Protein AF-Q5DGW3-F1 (afdb_monomer_lite)

Secondary structure (DSSP, 8-state):
------------------------PPP--PPPSS-TTTTTTTS-HHHHHHIIIIIIHHHHHHHHHHHHHHHHHHHTT-HHHHHHHHHHHHHHHHHHH-THHHHHHHHHHHHHHHHHHHHHHHHHHTT--

Structure (mmCIF, N/CA/C/O backbone):
data_AF-Q5DGW3-F1
#
_entry.id   AF-Q5DGW3-F1
#
loop_
_atom_site.group_PDB
_atom_site.id
_atom_site.type_symbol
_atom_site.label_atom_id
_atom_site.label_alt_id
_atom_site.label_comp_id
_atom_site.label_asym_id
_atom_site.label_entity_id
_atom_site.label_seq_id
_atom_site.pdbx_PDB_ins_code
_atom_site.Cartn_x
_atom_site.Cartn_y
_atom_site.Cartn_z
_atom_site.occupancy
_atom_site.B_iso_or_equiv
_atom_site.auth_seq_id
_atom_site.auth_comp_id
_atom_site.auth_asym_id
_atom_site.auth_atom_id
_atom_site.pdbx_PDB_model_num
ATOM 1 N N . MET A 1 1 ? 51.177 -34.365 -41.762 1.00 41.22 1 MET A N 1
ATOM 2 C CA . MET A 1 1 ? 50.305 -33.179 -41.947 1.00 41.22 1 MET A CA 1
ATOM 3 C C . MET A 1 1 ? 49.181 -33.629 -42.876 1.00 41.22 1 MET A C 1
ATOM 5 O O . MET A 1 1 ? 49.518 -34.111 -43.939 1.00 41.22 1 MET A O 1
ATOM 9 N N . VAL A 1 2 ? 47.888 -33.670 -42.546 1.00 41.56 2 VAL A N 1
ATOM 10 C CA . VAL A 1 2 ? 47.060 -32.827 -41.670 1.00 41.56 2 VAL A CA 1
ATOM 11 C C . VAL A 1 2 ? 46.010 -33.687 -40.940 1.00 41.56 2 VAL A C 1
ATOM 13 O O . VAL A 1 2 ? 45.411 -34.591 -41.510 1.00 41.56 2 VAL A O 1
ATOM 16 N N . PHE A 1 3 ? 45.824 -33.376 -39.659 1.00 38.53 3 PHE A N 1
ATOM 17 C CA . PHE A 1 3 ? 44.780 -33.839 -38.743 1.00 38.53 3 PHE A CA 1
ATOM 18 C C . PHE A 1 3 ? 43.438 -33.157 -39.070 1.00 38.53 3 PHE A C 1
ATOM 20 O O . PHE A 1 3 ? 43.420 -31.932 -39.156 1.00 38.53 3 PHE A O 1
ATOM 27 N N . ARG A 1 4 ? 42.318 -33.892 -39.105 1.00 44.09 4 ARG A N 1
ATOM 28 C CA . ARG A 1 4 ? 41.191 -33.716 -38.158 1.00 44.09 4 ARG A CA 1
ATOM 29 C C . ARG A 1 4 ? 39.957 -34.530 -38.555 1.00 44.09 4 ARG A C 1
ATOM 31 O O . ARG A 1 4 ? 39.334 -34.315 -39.585 1.00 44.09 4 ARG A O 1
ATOM 38 N N . SER A 1 5 ? 39.599 -35.409 -37.627 1.00 45.97 5 SER A N 1
ATOM 39 C CA . SER A 1 5 ? 38.266 -35.961 -37.417 1.00 45.97 5 SER A CA 1
ATOM 40 C C . SER A 1 5 ? 37.262 -34.840 -37.116 1.00 45.97 5 SER A C 1
ATOM 42 O O . SER A 1 5 ? 37.580 -33.912 -36.369 1.00 45.97 5 SER A O 1
ATOM 44 N N . SER A 1 6 ? 36.046 -34.934 -37.650 1.00 46.50 6 SER A N 1
ATOM 45 C CA . SER A 1 6 ? 34.894 -34.212 -37.110 1.00 46.50 6 SER A CA 1
ATOM 46 C C . SER A 1 6 ? 33.650 -35.078 -37.262 1.00 46.50 6 SER A C 1
ATOM 48 O O . SER A 1 6 ? 33.030 -35.153 -38.320 1.00 46.50 6 SER A O 1
ATOM 50 N N . MET A 1 7 ? 33.316 -35.773 -36.175 1.00 42.69 7 MET A N 1
ATOM 51 C CA . MET A 1 7 ? 31.968 -36.270 -35.941 1.00 42.69 7 MET A CA 1
ATOM 52 C C . MET A 1 7 ? 31.027 -35.065 -35.856 1.00 42.69 7 MET A C 1
ATOM 54 O O . MET A 1 7 ? 31.164 -34.250 -34.946 1.00 42.69 7 MET A O 1
ATOM 58 N N . SER A 1 8 ? 30.067 -34.961 -36.772 1.00 48.44 8 SER A N 1
ATOM 59 C CA . SER A 1 8 ? 28.924 -34.061 -36.613 1.00 48.44 8 SER A CA 1
ATOM 60 C C . SER A 1 8 ? 27.712 -34.902 -36.241 1.00 48.44 8 SER A C 1
ATOM 62 O O . SER A 1 8 ? 27.007 -35.449 -37.085 1.00 48.44 8 SER A O 1
ATOM 64 N N . LEU A 1 9 ? 27.536 -35.070 -34.938 1.00 48.38 9 LEU A N 1
ATOM 65 C CA . LEU A 1 9 ? 26.371 -35.674 -34.317 1.00 48.38 9 LEU A CA 1
ATOM 66 C C . LEU A 1 9 ? 26.032 -34.748 -33.158 1.00 48.38 9 LEU A C 1
ATOM 68 O O . LEU A 1 9 ? 26.829 -34.631 -32.238 1.00 48.38 9 LEU A O 1
ATOM 72 N N . VAL A 1 10 ? 24.926 -34.016 -33.275 1.00 48.50 10 VAL A N 1
ATOM 73 C CA . VAL A 1 10 ? 23.859 -33.873 -32.271 1.00 48.50 10 VAL A CA 1
ATOM 74 C C . VAL A 1 10 ? 22.863 -32.853 -32.833 1.00 48.50 10 VAL A C 1
ATOM 76 O O . VAL A 1 10 ? 23.110 -31.649 -32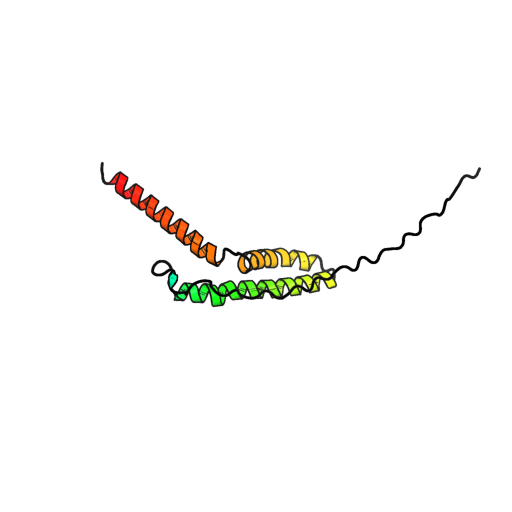.883 1.00 48.50 10 VAL A O 1
ATOM 79 N N . HIS A 1 11 ? 21.704 -33.371 -33.241 1.00 43.66 11 HIS A N 1
ATOM 80 C CA . HIS A 1 11 ? 20.446 -32.636 -33.285 1.00 43.66 11 HIS A CA 1
ATOM 81 C C . HIS A 1 11 ? 20.217 -31.977 -31.917 1.00 43.66 11 HIS A C 1
ATOM 83 O O . HIS A 1 11 ? 19.796 -32.642 -30.973 1.00 43.66 11 HIS A O 1
ATOM 89 N N . ILE A 1 12 ? 20.467 -30.675 -31.796 1.00 47.66 12 ILE A N 1
ATOM 90 C CA . ILE A 1 12 ? 19.907 -29.890 -30.695 1.00 47.66 12 ILE A CA 1
ATOM 91 C C . ILE A 1 12 ? 18.589 -29.328 -31.212 1.00 47.66 12 ILE A C 1
ATOM 93 O O . ILE A 1 12 ? 18.517 -28.221 -31.744 1.00 47.66 12 ILE A O 1
ATOM 97 N N . LEU A 1 13 ? 17.534 -30.137 -31.073 1.00 44.94 13 LEU A N 1
ATOM 98 C CA . LEU A 1 13 ? 16.169 -29.633 -31.033 1.00 44.94 13 LEU A CA 1
ATOM 99 C C . LEU A 1 13 ? 16.133 -28.607 -29.903 1.00 44.94 13 LEU A C 1
ATOM 101 O O . LEU A 1 13 ? 16.195 -28.945 -28.722 1.00 44.94 13 LEU A O 1
ATOM 105 N N . ARG A 1 14 ? 16.129 -27.330 -30.279 1.00 45.44 14 ARG A N 1
ATOM 106 C CA . ARG A 1 14 ? 16.003 -26.208 -29.360 1.00 45.44 14 ARG A CA 1
ATOM 10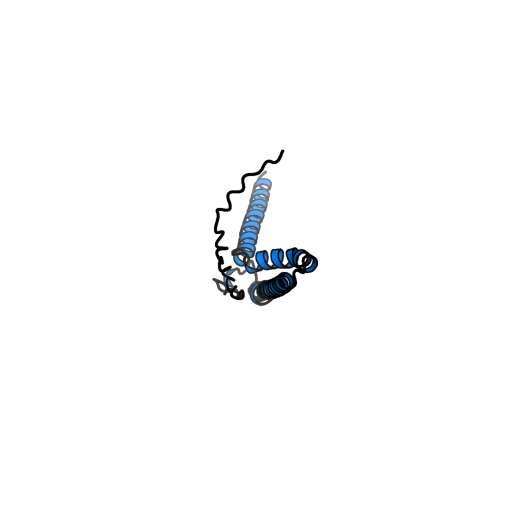7 C C . ARG A 1 14 ? 14.568 -26.238 -28.848 1.00 45.44 14 ARG A C 1
ATOM 109 O O . ARG A 1 14 ? 13.698 -25.584 -29.412 1.00 45.44 14 ARG A O 1
ATOM 116 N N . SER A 1 15 ? 14.323 -27.073 -27.838 1.00 44.53 15 SER A N 1
ATOM 117 C CA . SER A 1 15 ? 13.046 -27.183 -27.148 1.00 44.53 15 SER A CA 1
ATOM 118 C C . SER A 1 15 ? 12.573 -25.782 -26.798 1.00 44.53 15 SER A C 1
ATOM 120 O O . SER A 1 15 ? 13.167 -25.091 -25.967 1.00 44.53 15 SER A O 1
ATOM 122 N N . SER A 1 16 ? 11.518 -25.353 -27.481 1.00 56.09 16 SER A N 1
ATOM 123 C CA . SER A 1 16 ? 10.711 -24.205 -27.122 1.00 56.09 16 SER A CA 1
ATOM 124 C C . SER A 1 16 ? 10.082 -24.507 -25.769 1.00 56.09 16 SER A C 1
ATOM 126 O O . SER A 1 16 ? 8.965 -25.012 -25.677 1.00 56.09 16 SER A O 1
ATOM 128 N N . VAL A 1 17 ? 10.828 -24.228 -24.701 1.00 56.12 17 VAL A N 1
ATOM 129 C CA . VAL A 1 17 ? 10.242 -24.024 -23.385 1.00 56.12 17 VAL A CA 1
ATOM 130 C C . VAL A 1 17 ? 9.345 -22.810 -23.558 1.00 56.12 17 VAL A C 1
ATOM 132 O O . VAL A 1 17 ? 9.819 -21.674 -23.619 1.00 56.12 17 VAL A O 1
ATOM 135 N N . LEU A 1 18 ? 8.049 -23.067 -23.726 1.00 48.69 18 LEU A N 1
ATOM 136 C CA . LEU A 1 18 ? 7.014 -22.065 -23.570 1.00 48.69 18 LEU A CA 1
ATOM 137 C C . LEU A 1 18 ? 7.229 -21.466 -22.181 1.00 48.69 18 LEU A C 1
ATOM 139 O O . LEU A 1 18 ? 6.897 -22.072 -21.163 1.00 48.69 18 LEU A O 1
ATOM 143 N N . ARG A 1 19 ? 7.873 -20.295 -22.140 1.00 51.25 19 ARG A N 1
ATOM 144 C CA . ARG A 1 19 ? 7.873 -19.436 -20.963 1.00 51.25 19 ARG A CA 1
ATOM 145 C C . ARG A 1 19 ? 6.409 -19.166 -20.680 1.00 51.25 19 ARG A C 1
ATOM 147 O O . ARG A 1 19 ? 5.760 -18.426 -21.412 1.00 51.25 19 ARG A O 1
ATOM 154 N N . ASN A 1 20 ? 5.894 -19.828 -19.654 1.00 47.25 20 ASN A N 1
ATOM 155 C CA . ASN A 1 20 ? 4.586 -19.549 -19.110 1.00 47.25 20 ASN A CA 1
ATOM 156 C C . ASN A 1 20 ? 4.659 -18.119 -18.558 1.00 47.25 20 ASN A C 1
ATOM 158 O O . ASN A 1 20 ? 5.156 -17.901 -17.452 1.00 47.25 20 ASN A O 1
ATOM 162 N N . TYR A 1 21 ? 4.278 -17.131 -19.369 1.00 55.31 21 TYR A N 1
ATOM 163 C CA . TYR A 1 21 ? 4.041 -15.773 -18.901 1.00 55.31 21 TYR A CA 1
ATOM 164 C C . TYR A 1 21 ? 2.825 -15.862 -17.986 1.00 55.31 21 TYR A C 1
ATOM 166 O O . TYR A 1 21 ? 1.685 -15.791 -18.436 1.00 55.31 21 TYR A O 1
ATOM 174 N N . GLY A 1 22 ? 3.076 -16.136 -16.705 1.00 56.41 22 GLY A N 1
ATOM 175 C CA . GLY A 1 22 ? 2.036 -16.178 -15.695 1.00 56.41 22 GLY A CA 1
ATOM 176 C C . GLY A 1 22 ? 1.289 -14.854 -15.723 1.00 56.41 22 GLY A C 1
ATOM 177 O O . GLY A 1 22 ? 1.881 -13.806 -15.462 1.00 56.41 22 GLY A O 1
ATOM 178 N N . VAL A 1 23 ? 0.002 -14.905 -16.059 1.00 55.12 23 VAL A N 1
ATOM 179 C CA . VAL A 1 23 ? -0.903 -13.770 -15.906 1.00 55.12 23 VAL A CA 1
ATOM 180 C C . VAL A 1 23 ? -0.914 -13.431 -14.418 1.00 55.12 23 VAL A C 1
ATOM 182 O O . VAL A 1 23 ? -1.445 -14.180 -13.599 1.00 55.12 23 VAL A O 1
ATOM 185 N N . ARG A 1 24 ? -0.243 -12.340 -14.045 1.00 65.88 24 ARG A N 1
ATOM 186 C CA . ARG A 1 24 ? -0.322 -11.794 -12.691 1.00 65.88 24 ARG A CA 1
ATOM 187 C C . ARG A 1 24 ? -1.671 -11.096 -12.566 1.00 65.88 24 ARG A C 1
ATOM 189 O O . ARG A 1 24 ? -1.941 -10.134 -13.279 1.00 65.88 24 ARG A O 1
ATOM 196 N N . PHE A 1 25 ? -2.529 -11.610 -11.692 1.00 77.44 25 PHE A N 1
ATOM 197 C CA . PHE A 1 25 ? -3.760 -10.920 -11.319 1.00 77.44 25 PHE A CA 1
ATOM 198 C C . PHE A 1 25 ? -3.417 -9.675 -10.496 1.00 77.44 25 PHE A C 1
ATOM 200 O O . PHE A 1 25 ? -2.507 -9.728 -9.668 1.00 77.44 25 PHE A O 1
ATOM 207 N N . LYS A 1 26 ? -4.145 -8.571 -10.721 1.00 88.69 26 LYS A N 1
ATOM 208 C CA . LYS A 1 26 ? -3.990 -7.346 -9.926 1.00 88.69 26 LYS A CA 1
ATOM 209 C C . LYS A 1 26 ? -4.304 -7.619 -8.459 1.00 88.69 26 LYS A C 1
ATOM 211 O O . LYS A 1 26 ? -5.259 -8.327 -8.139 1.00 88.69 26 LYS A 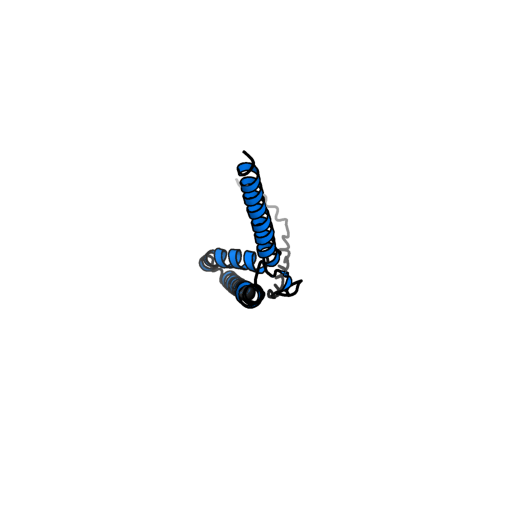O 1
ATOM 216 N N . HIS A 1 27 ? -3.535 -6.996 -7.579 1.00 89.88 27 HIS A N 1
ATOM 217 C CA . HIS A 1 27 ? -3.745 -7.058 -6.140 1.00 89.88 27 HIS A CA 1
ATOM 218 C C . HIS A 1 27 ? -5.008 -6.304 -5.752 1.00 89.88 27 HIS A C 1
ATOM 220 O O . HIS A 1 27 ? -5.277 -5.214 -6.260 1.00 89.88 27 HIS A O 1
ATOM 226 N N . THR A 1 28 ? -5.756 -6.871 -4.811 1.00 90.38 28 THR A N 1
ATOM 227 C CA . THR A 1 28 ? -6.991 -6.293 -4.274 1.00 90.38 28 THR A CA 1
ATOM 228 C C . THR A 1 28 ? -6.854 -6.052 -2.780 1.00 90.38 28 THR A C 1
ATOM 230 O O . THR A 1 28 ? -6.231 -6.850 -2.080 1.00 90.38 28 THR A O 1
ATOM 233 N N . LEU A 1 29 ? -7.478 -4.987 -2.277 1.00 88.50 29 LEU A N 1
ATOM 234 C CA . LEU A 1 29 ? -7.529 -4.703 -0.845 1.00 88.50 29 LEU A CA 1
ATOM 235 C C . LEU A 1 29 ? -8.407 -5.752 -0.135 1.00 88.50 29 LEU A C 1
ATOM 237 O O . LEU A 1 29 ? -9.608 -5.799 -0.407 1.00 88.50 29 LEU A O 1
ATOM 241 N N . PRO A 1 30 ? -7.858 -6.592 0.764 1.00 86.81 30 PRO A N 1
ATOM 242 C CA . PRO A 1 30 ? -8.669 -7.553 1.497 1.00 86.81 30 PRO A CA 1
ATOM 243 C C . PRO A 1 30 ? -9.592 -6.837 2.496 1.00 86.81 30 PRO A C 1
ATOM 245 O O . PRO A 1 30 ? -9.182 -5.837 3.098 1.00 86.81 30 PRO A O 1
ATOM 248 N N . PRO A 1 31 ? -10.819 -7.339 2.719 1.00 86.31 31 PRO A N 1
ATOM 249 C CA . PRO A 1 31 ? -11.686 -6.813 3.766 1.00 86.31 31 PRO A CA 1
ATOM 250 C C . PRO A 1 31 ? -11.084 -7.072 5.154 1.00 86.31 31 PRO A C 1
ATOM 252 O O . PRO A 1 31 ? -10.322 -8.023 5.356 1.00 86.31 31 PRO A O 1
ATOM 255 N N . LEU A 1 32 ? -11.439 -6.230 6.126 1.00 83.56 32 LEU A N 1
ATOM 256 C CA . LEU A 1 32 ? -11.076 -6.467 7.521 1.00 83.56 32 LEU A CA 1
ATOM 257 C C . LEU A 1 32 ? -11.806 -7.716 8.052 1.00 83.56 32 LEU A C 1
ATOM 259 O O . LEU A 1 32 ? -12.998 -7.872 7.790 1.00 83.56 32 LEU A O 1
ATOM 263 N N . PRO A 1 33 ? -11.135 -8.586 8.832 1.00 85.69 33 PRO A N 1
ATOM 264 C CA . PRO A 1 33 ? -11.765 -9.771 9.418 1.00 85.69 33 PRO A CA 1
ATOM 265 C C . PRO A 1 33 ? -12.594 -9.458 10.678 1.00 85.69 33 PRO A C 1
ATOM 267 O O . PRO A 1 33 ? -13.122 -10.372 11.304 1.00 85.69 33 PRO A O 1
ATOM 270 N N . TYR A 1 34 ? -12.670 -8.189 11.081 1.00 82.88 34 TYR A N 1
ATOM 271 C CA . TYR A 1 34 ? -13.373 -7.708 12.268 1.00 82.88 34 TYR A CA 1
ATOM 272 C C . TYR A 1 34 ? -13.948 -6.309 12.025 1.00 82.88 34 TYR A C 1
ATOM 274 O O . TYR A 1 34 ? -13.510 -5.595 11.120 1.00 82.88 34 TYR A O 1
ATOM 282 N N . ASP A 1 35 ? -14.912 -5.912 12.859 1.00 88.75 35 ASP A N 1
ATOM 283 C CA . ASP A 1 35 ? -15.474 -4.562 12.841 1.00 88.75 35 ASP A CA 1
ATOM 284 C C . ASP A 1 35 ? -14.415 -3.513 13.212 1.00 88.75 35 ASP A C 1
ATOM 286 O O . ASP A 1 35 ? -13.546 -3.751 14.053 1.00 88.75 35 ASP A O 1
ATOM 290 N N . THR A 1 36 ? -14.489 -2.321 12.623 1.00 85.44 36 THR A N 1
ATOM 291 C CA . THR A 1 36 ? -13.506 -1.259 12.867 1.00 85.44 36 THR A CA 1
ATOM 292 C C . THR A 1 36 ? -13.498 -0.742 14.307 1.00 85.44 36 THR A C 1
ATOM 294 O O . THR A 1 36 ? -12.504 -0.152 14.716 1.00 85.44 36 THR A O 1
ATOM 297 N N . SER A 1 37 ? -14.556 -0.990 15.083 1.00 88.38 37 SER A N 1
ATOM 298 C CA . SER A 1 37 ? -14.648 -0.669 16.514 1.00 88.38 37 SER A CA 1
ATOM 299 C C . SER A 1 37 ? -14.107 -1.762 17.449 1.00 88.38 37 SER A C 1
ATOM 301 O O . SER A 1 37 ? -13.971 -1.525 18.645 1.00 88.38 37 SER A O 1
ATOM 303 N N . ALA A 1 38 ? -13.733 -2.944 16.940 1.00 87.06 38 ALA A N 1
ATOM 304 C CA . ALA A 1 38 ? -13.349 -4.099 17.766 1.00 87.06 38 ALA A CA 1
ATOM 305 C C . ALA A 1 38 ? -12.100 -3.882 18.648 1.00 87.06 38 ALA A C 1
ATOM 307 O O . ALA A 1 38 ? -11.808 -4.700 19.520 1.00 87.06 38 ALA A O 1
ATOM 308 N N . LEU A 1 39 ? -11.338 -2.812 18.402 1.00 82.94 39 LEU A N 1
ATOM 309 C CA . LEU A 1 39 ? -10.109 -2.474 19.124 1.00 82.94 39 LEU A CA 1
ATOM 310 C C . LEU A 1 39 ? -10.279 -1.274 20.068 1.00 82.94 39 LEU A C 1
ATOM 312 O O . LEU A 1 39 ? -9.303 -0.842 20.690 1.00 82.94 39 LEU A O 1
ATOM 316 N N . GLU A 1 40 ? -11.494 -0.743 20.203 1.00 83.12 40 GLU A N 1
ATOM 317 C CA . GLU A 1 40 ? -11.786 0.310 21.170 1.00 83.12 40 GLU A CA 1
ATOM 318 C C . GLU A 1 40 ? -11.695 -0.207 22.618 1.00 83.12 40 GLU A C 1
ATOM 320 O O . GLU A 1 40 ? -11.950 -1.384 22.887 1.00 83.12 40 GLU A O 1
ATOM 325 N N . PRO A 1 41 ? -11.290 0.650 23.576 1.00 88.56 41 PRO A N 1
ATOM 326 C CA . PRO A 1 41 ? -10.906 2.059 23.417 1.00 88.56 41 PRO A CA 1
ATOM 327 C C . PRO A 1 41 ? -9.430 2.264 23.024 1.00 88.56 41 PRO A C 1
ATOM 329 O O . PRO A 1 41 ? -8.957 3.395 22.984 1.00 88.56 41 PRO A O 1
ATOM 332 N N . VAL A 1 42 ? -8.669 1.191 22.777 1.00 83.19 42 VAL A N 1
ATOM 333 C CA . VAL A 1 42 ? -7.211 1.277 22.573 1.00 83.19 42 VAL A CA 1
ATOM 334 C C . VAL A 1 42 ? -6.856 1.886 21.217 1.00 83.19 42 VAL A C 1
ATOM 336 O O . VAL A 1 42 ? -5.877 2.620 21.105 1.00 83.19 42 VAL A O 1
ATOM 339 N N . ILE A 1 43 ? -7.646 1.590 20.185 1.00 78.44 43 ILE A N 1
ATOM 340 C CA . ILE A 1 43 ? -7.546 2.212 18.864 1.00 78.44 43 ILE A CA 1
ATOM 341 C C . ILE A 1 43 ? -8.945 2.654 18.462 1.00 78.44 43 ILE A C 1
ATOM 343 O O . ILE A 1 43 ? -9.867 1.841 18.473 1.00 78.44 43 ILE A O 1
ATOM 347 N N . SER A 1 44 ? -9.097 3.929 18.102 1.00 88.75 44 SER A N 1
ATOM 348 C CA . SER A 1 44 ? -10.396 4.458 17.698 1.00 88.75 44 SER A CA 1
ATOM 349 C C . SER A 1 44 ? -10.863 3.853 16.375 1.00 88.75 44 SER A C 1
ATOM 351 O O . SER A 1 44 ? -10.066 3.593 15.461 1.00 88.75 44 SER A O 1
ATOM 353 N N . LYS A 1 45 ? -12.183 3.700 16.246 1.00 89.31 45 LYS A N 1
ATOM 354 C CA . LYS A 1 45 ? -12.831 3.276 15.002 1.00 89.31 45 LYS A CA 1
ATOM 355 C C . LYS A 1 45 ? -12.401 4.114 13.795 1.00 89.31 45 LYS A C 1
ATOM 357 O O . LYS A 1 45 ? -12.162 3.566 12.718 1.00 89.31 45 LYS A O 1
ATOM 362 N N . GLU A 1 46 ? -12.289 5.428 13.977 1.00 88.56 46 GLU A N 1
ATOM 363 C CA . GLU A 1 46 ? -11.906 6.376 12.927 1.00 88.56 46 GLU A CA 1
ATOM 364 C C . GLU A 1 46 ? -10.491 6.104 12.396 1.00 88.56 46 GLU A C 1
ATOM 366 O O . GLU A 1 46 ? -10.289 6.038 11.181 1.00 88.56 46 GLU A O 1
ATOM 371 N N . ILE A 1 47 ? -9.522 5.853 13.287 1.00 86.19 47 ILE A N 1
ATOM 372 C CA . ILE A 1 47 ? -8.149 5.510 12.890 1.00 86.19 47 ILE A CA 1
ATOM 373 C C . ILE A 1 47 ? -8.142 4.199 12.106 1.00 86.19 47 ILE A C 1
ATOM 375 O O . ILE A 1 47 ? -7.463 4.106 11.086 1.00 86.19 47 ILE A O 1
ATOM 379 N N . MET A 1 48 ? -8.916 3.199 12.537 1.00 86.44 48 MET A N 1
ATOM 380 C CA . MET A 1 48 ? -8.994 1.915 11.838 1.00 86.44 48 MET A CA 1
ATOM 381 C C . MET A 1 48 ? -9.569 2.060 10.427 1.00 86.44 48 MET A C 1
ATOM 383 O O . MET A 1 48 ? -9.028 1.502 9.470 1.00 86.44 48 MET A O 1
ATOM 387 N N . GLN A 1 49 ? -10.633 2.853 10.286 1.00 87.31 49 GLN A N 1
ATOM 388 C CA . GLN A 1 49 ? -11.240 3.158 8.994 1.00 87.31 49 GLN A CA 1
ATOM 389 C C . GLN A 1 49 ? -10.265 3.895 8.081 1.00 87.31 49 GLN A C 1
ATOM 391 O O . GLN A 1 49 ? -10.078 3.487 6.935 1.00 87.31 49 GLN A O 1
ATOM 396 N N . LEU A 1 50 ? -9.607 4.946 8.574 1.00 87.00 50 LEU A N 1
ATOM 397 C CA . LEU A 1 50 ? -8.638 5.716 7.797 1.00 87.00 50 LEU A CA 1
ATOM 398 C C . LEU A 1 50 ? -7.426 4.861 7.398 1.00 87.00 50 LEU A C 1
ATOM 400 O O . LEU A 1 50 ? -6.971 4.913 6.255 1.00 87.00 50 LEU A O 1
ATOM 404 N N . HIS A 1 51 ? -6.932 4.030 8.311 1.00 84.81 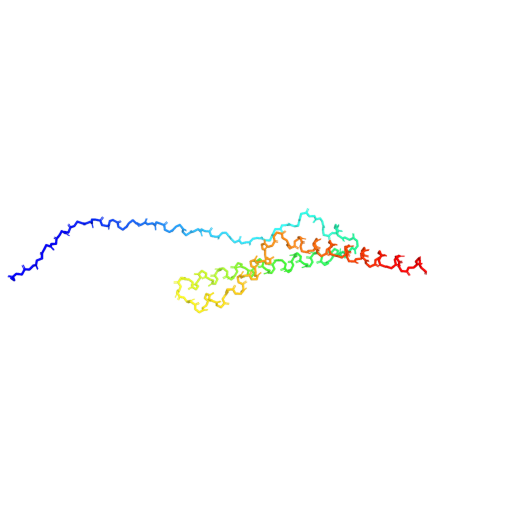51 HIS A N 1
ATOM 405 C CA . HIS A 1 51 ? -5.802 3.146 8.069 1.00 84.81 51 HIS A CA 1
ATOM 406 C C . HIS A 1 51 ? -6.093 2.112 6.972 1.00 84.81 51 HIS A C 1
ATOM 408 O O . HIS A 1 51 ? -5.315 1.983 6.027 1.00 84.81 51 HIS A O 1
ATOM 414 N N . HIS A 1 52 ? -7.229 1.416 7.049 1.00 84.69 52 HIS A N 1
ATOM 415 C CA . HIS A 1 52 ? -7.602 0.418 6.044 1.00 84.69 52 HIS A CA 1
ATOM 416 C C . HIS A 1 52 ? -7.985 1.061 4.703 1.00 84.69 52 HIS A C 1
ATOM 418 O O . HIS A 1 52 ? -7.395 0.745 3.670 1.00 84.69 52 HIS A O 1
ATOM 424 N N . SER A 1 53 ? -8.918 2.016 4.716 1.00 87.12 53 SER A N 1
ATOM 425 C CA . SER A 1 53 ? -9.487 2.580 3.484 1.00 87.12 53 SER A CA 1
ATOM 426 C C . SER A 1 53 ? -8.535 3.491 2.711 1.00 87.12 53 SER A C 1
ATOM 428 O O . SER A 1 53 ? -8.652 3.577 1.492 1.00 87.12 53 SER A O 1
ATOM 430 N N . LYS A 1 54 ? -7.599 4.173 3.386 1.00 86.44 54 LYS A N 1
ATOM 431 C CA . LYS A 1 54 ? -6.646 5.078 2.727 1.00 86.44 54 LYS A CA 1
ATOM 432 C C . LYS A 1 54 ? -5.254 4.476 2.645 1.00 86.44 54 LYS A C 1
ATOM 434 O O . LYS A 1 54 ? -4.739 4.300 1.546 1.00 86.44 54 LYS A O 1
ATOM 439 N N . HIS A 1 55 ? -4.634 4.156 3.782 1.00 85.50 55 HIS A N 1
ATOM 440 C CA . HIS A 1 55 ? -3.224 3.752 3.787 1.00 85.50 55 HIS A CA 1
ATOM 441 C C . HIS A 1 55 ? -3.014 2.368 3.167 1.00 85.50 55 HIS A C 1
ATOM 443 O O . HIS A 1 55 ? -2.187 2.227 2.268 1.00 85.50 55 HIS A O 1
ATOM 449 N N . HIS A 1 56 ? -3.778 1.354 3.584 1.00 84.25 56 HIS A N 1
ATOM 450 C CA . HIS A 1 56 ? -3.652 0.013 3.001 1.00 84.25 56 HIS A CA 1
ATOM 451 C C . HIS A 1 56 ? -4.065 0.006 1.525 1.00 84.25 56 HIS A C 1
ATOM 453 O O . HIS A 1 56 ? -3.334 -0.530 0.691 1.00 84.25 56 HIS A O 1
ATOM 459 N N . ALA A 1 57 ? -5.160 0.692 1.180 1.00 88.69 57 ALA A N 1
ATOM 460 C CA . ALA A 1 57 ? -5.579 0.873 -0.210 1.00 88.69 57 ALA A CA 1
ATOM 461 C C . ALA A 1 57 ? -4.480 1.505 -1.085 1.00 88.69 57 ALA A C 1
ATOM 463 O O . ALA A 1 57 ? -4.206 1.020 -2.183 1.00 88.69 57 ALA A O 1
ATOM 464 N N . ALA A 1 58 ? -3.803 2.547 -0.589 1.00 88.00 58 ALA A N 1
ATOM 465 C CA . ALA A 1 58 ? -2.715 3.198 -1.311 1.00 88.00 58 ALA A CA 1
ATOM 466 C C . ALA A 1 58 ? -1.536 2.247 -1.566 1.00 88.00 58 ALA A C 1
ATOM 468 O O . ALA A 1 58 ? -1.004 2.232 -2.672 1.00 88.00 58 ALA A O 1
ATOM 469 N N . TYR A 1 59 ? -1.152 1.412 -0.594 1.00 88.31 59 TYR A N 1
ATOM 470 C CA . TYR A 1 59 ? -0.076 0.433 -0.796 1.00 88.31 59 TYR A CA 1
ATOM 471 C C . TYR A 1 59 ? -0.427 -0.621 -1.849 1.00 88.31 59 TYR A C 1
ATOM 473 O O . TYR A 1 59 ? 0.419 -0.947 -2.680 1.00 88.31 59 TYR A O 1
ATOM 481 N N . VAL A 1 60 ? -1.668 -1.118 -1.853 1.00 89.56 60 VAL A N 1
ATOM 482 C CA . VAL A 1 60 ? -2.150 -2.062 -2.876 1.00 89.56 60 VAL A CA 1
ATOM 483 C C . VAL A 1 60 ? -2.106 -1.419 -4.265 1.00 89.56 60 VAL A C 1
ATOM 485 O O . VAL A 1 60 ? -1.595 -2.017 -5.212 1.00 89.56 60 VAL A O 1
ATOM 488 N N . ASN A 1 61 ? -2.577 -0.177 -4.385 1.00 91.44 61 ASN A N 1
ATOM 489 C CA . ASN A 1 61 ? -2.563 0.553 -5.652 1.00 91.44 61 ASN A CA 1
ATOM 490 C C . ASN A 1 61 ? -1.135 0.822 -6.144 1.00 91.44 61 ASN A C 1
ATOM 492 O O . ASN A 1 61 ? -0.829 0.563 -7.306 1.00 91.44 61 ASN A O 1
ATOM 496 N N . ASN A 1 62 ? -0.245 1.278 -5.260 1.00 90.69 62 ASN A N 1
ATOM 497 C CA . ASN A 1 62 ? 1.151 1.549 -5.600 1.00 90.69 62 ASN A CA 1
ATOM 498 C C . ASN A 1 62 ? 1.896 0.280 -6.019 1.00 90.69 62 ASN A C 1
ATOM 500 O O . ASN A 1 62 ? 2.724 0.338 -6.925 1.00 90.69 62 ASN A O 1
ATOM 504 N N . LEU A 1 63 ? 1.584 -0.865 -5.404 1.00 91.06 63 LEU A N 1
ATOM 505 C CA . LEU A 1 63 ? 2.155 -2.143 -5.808 1.00 91.06 63 LEU A CA 1
ATOM 506 C C . LEU A 1 63 ? 1.738 -2.522 -7.230 1.00 91.06 63 LEU A C 1
ATOM 508 O O . LEU A 1 63 ? 2.603 -2.829 -8.044 1.00 91.06 63 LEU A O 1
ATOM 512 N N . ASN A 1 64 ? 0.443 -2.430 -7.544 1.00 92.50 64 ASN A N 1
ATOM 513 C CA . ASN A 1 64 ? -0.060 -2.692 -8.894 1.00 92.50 64 ASN A CA 1
ATOM 514 C C . ASN A 1 64 ? 0.621 -1.787 -9.937 1.00 92.50 64 ASN A C 1
ATOM 516 O O . ASN A 1 64 ? 1.073 -2.270 -10.972 1.00 92.50 64 ASN A O 1
ATOM 520 N N . ILE A 1 65 ? 0.751 -0.487 -9.646 1.00 93.69 65 ILE A N 1
ATOM 521 C CA . ILE A 1 65 ? 1.421 0.475 -10.536 1.00 93.69 65 ILE A CA 1
ATOM 522 C C . ILE A 1 65 ? 2.901 0.115 -10.720 1.00 93.69 65 ILE A C 1
ATOM 524 O O . ILE A 1 65 ? 3.409 0.127 -11.841 1.00 93.69 65 ILE A O 1
ATOM 528 N N . ALA A 1 66 ? 3.608 -0.208 -9.635 1.00 92.56 66 ALA A N 1
ATOM 529 C CA . ALA A 1 66 ? 5.025 -0.546 -9.693 1.00 92.56 66 ALA A CA 1
ATOM 530 C C . ALA A 1 66 ? 5.273 -1.840 -10.486 1.00 92.56 66 ALA A C 1
ATOM 532 O O . ALA A 1 66 ? 6.238 -1.909 -11.245 1.00 92.56 66 ALA A O 1
ATOM 533 N N . GLU A 1 67 ? 4.399 -2.841 -10.362 1.00 91.94 67 GLU A N 1
ATOM 534 C CA . GLU A 1 67 ? 4.480 -4.081 -11.142 1.00 91.94 67 GLU A CA 1
ATOM 535 C C . GLU A 1 67 ? 4.219 -3.847 -12.634 1.00 91.94 67 GLU A C 1
ATOM 537 O O . GLU A 1 67 ? 4.948 -4.386 -13.468 1.00 91.94 67 GLU A O 1
ATOM 542 N N . GLU A 1 68 ? 3.246 -3.002 -12.987 1.00 93.19 68 GLU A N 1
ATOM 543 C CA . GLU A 1 68 ? 2.998 -2.604 -14.379 1.00 93.19 68 GLU A CA 1
ATOM 544 C C . GLU A 1 68 ? 4.211 -1.878 -14.979 1.00 93.19 68 GLU A C 1
ATOM 546 O O . GLU A 1 68 ? 4.668 -2.209 -16.075 1.00 93.19 68 GLU A O 1
ATOM 551 N N . GLN A 1 69 ? 4.790 -0.926 -14.241 1.00 93.50 69 GLN A N 1
ATOM 552 C CA . GLN A 1 69 ? 5.987 -0.202 -14.676 1.00 93.50 69 GLN A CA 1
ATOM 553 C C . GLN A 1 69 ? 7.212 -1.114 -14.793 1.00 93.50 69 GLN A C 1
ATOM 555 O O . GLN A 1 69 ? 8.045 -0.909 -15.678 1.00 93.50 69 GLN A O 1
ATOM 560 N N . PHE A 1 70 ? 7.325 -2.116 -13.920 1.00 92.94 70 PHE A N 1
ATOM 561 C CA . PHE A 1 70 ? 8.396 -3.102 -13.972 1.00 92.94 70 PHE A CA 1
ATOM 562 C C . PHE A 1 70 ? 8.243 -4.027 -15.182 1.00 92.94 70 PHE A C 1
ATOM 564 O O . PHE A 1 70 ? 9.220 -4.267 -15.886 1.00 92.94 70 PHE A O 1
ATOM 571 N N . ALA A 1 71 ? 7.025 -4.487 -15.481 1.00 92.25 71 ALA A N 1
ATOM 572 C CA . ALA A 1 71 ? 6.741 -5.280 -16.675 1.00 92.25 71 ALA A CA 1
ATOM 573 C C . ALA A 1 71 ? 7.044 -4.497 -17.968 1.00 92.25 71 ALA A C 1
ATOM 575 O O . ALA A 1 71 ? 7.664 -5.037 -18.888 1.00 92.25 71 ALA A O 1
ATOM 576 N N . ASP A 1 72 ? 6.686 -3.210 -18.016 1.00 93.12 72 ASP A N 1
ATOM 577 C CA . ASP A 1 72 ? 7.044 -2.312 -19.120 1.00 93.12 72 ASP A CA 1
ATOM 578 C C . ASP A 1 72 ? 8.569 -2.169 -19.262 1.00 93.12 72 ASP A C 1
ATOM 580 O O . ASP A 1 72 ? 9.111 -2.354 -20.354 1.00 93.12 72 ASP A O 1
ATOM 584 N N . ALA A 1 73 ? 9.284 -1.922 -18.158 1.00 93.62 73 ALA A N 1
ATOM 585 C CA . ALA A 1 73 ? 10.744 -1.812 -18.152 1.00 93.62 73 ALA A CA 1
ATOM 586 C C . ALA A 1 73 ? 11.430 -3.115 -18.601 1.00 93.62 73 ALA A C 1
ATOM 588 O O . ALA A 1 73 ? 12.368 -3.072 -19.397 1.00 93.62 73 ALA A O 1
ATOM 589 N N . MET A 1 74 ? 10.919 -4.273 -18.169 1.00 92.62 74 MET A N 1
ATOM 590 C CA . MET A 1 74 ? 11.378 -5.584 -18.632 1.00 92.62 74 MET A CA 1
ATOM 591 C C . MET A 1 74 ? 11.199 -5.750 -20.143 1.00 92.62 74 MET A C 1
ATOM 593 O O . MET A 1 74 ? 12.120 -6.208 -20.815 1.00 92.62 74 MET A O 1
ATOM 597 N N . SER A 1 75 ? 10.042 -5.360 -20.692 1.00 93.56 75 SER A N 1
ATOM 598 C CA . SER A 1 75 ? 9.775 -5.465 -22.135 1.00 93.56 75 SER A CA 1
ATOM 599 C C . SER A 1 75 ? 10.721 -4.599 -22.974 1.00 93.56 75 SER A C 1
ATOM 601 O O . SER A 1 75 ? 11.098 -4.977 -24.082 1.00 93.56 75 SER A O 1
ATOM 603 N N . LYS A 1 76 ? 11.163 -3.472 -22.407 1.00 95.31 76 LYS A N 1
ATOM 604 C CA . LYS A 1 76 ? 12.093 -2.516 -23.021 1.00 95.31 76 LYS A CA 1
ATOM 605 C C . LYS A 1 76 ? 13.561 -2.801 -22.699 1.00 95.31 76 LYS A C 1
ATOM 607 O O . LYS A 1 76 ? 14.428 -2.086 -23.188 1.00 95.31 76 LYS A O 1
ATOM 612 N N . SER A 1 77 ? 13.853 -3.831 -21.898 1.00 94.81 77 SER A N 1
ATOM 613 C CA . SER A 1 77 ? 15.198 -4.114 -21.371 1.00 94.81 77 SER A CA 1
ATOM 614 C C . SER A 1 77 ? 15.843 -2.916 -20.647 1.00 94.81 77 SER A C 1
ATOM 616 O O . SER A 1 77 ? 17.064 -2.766 -20.640 1.00 94.81 77 SER A O 1
ATOM 618 N N . ASP A 1 78 ? 15.031 -2.063 -20.016 1.00 94.88 78 ASP A N 1
ATOM 619 C CA . ASP A 1 78 ? 15.483 -0.880 -19.277 1.00 94.88 78 ASP A CA 1
ATOM 620 C C . ASP A 1 78 ? 15.885 -1.265 -17.846 1.00 94.88 78 ASP A C 1
ATOM 622 O O . ASP A 1 78 ? 15.092 -1.237 -16.899 1.00 94.88 78 ASP A O 1
ATOM 626 N N . VAL A 1 79 ? 17.147 -1.670 -17.698 1.00 93.56 79 VAL A N 1
ATOM 627 C CA . VAL A 1 79 ? 17.710 -2.135 -16.422 1.00 93.56 79 VAL A CA 1
ATOM 628 C C . VAL A 1 79 ? 17.759 -1.026 -15.374 1.00 93.56 79 VAL A C 1
ATOM 630 O O . VAL A 1 79 ? 17.505 -1.284 -14.198 1.00 93.56 79 VAL A O 1
ATOM 633 N N . THR A 1 80 ? 18.007 0.216 -15.785 1.00 95.00 80 THR A N 1
ATOM 634 C CA . THR A 1 80 ? 18.044 1.366 -14.876 1.00 95.00 80 THR A CA 1
ATOM 635 C C . THR A 1 80 ? 16.681 1.587 -14.233 1.00 95.00 80 THR A C 1
ATOM 637 O O . THR A 1 80 ? 16.581 1.716 -13.010 1.00 95.00 80 THR A O 1
ATOM 640 N N . LYS A 1 81 ? 15.610 1.555 -15.035 1.00 92.50 81 LYS A N 1
ATOM 641 C CA . LYS A 1 81 ? 14.247 1.691 -14.522 1.00 92.50 81 LYS A CA 1
ATOM 642 C C . LYS A 1 81 ? 13.859 0.514 -13.629 1.00 92.50 81 LYS A C 1
ATOM 644 O O . LYS A 1 81 ? 13.302 0.746 -12.557 1.00 92.50 81 LYS A O 1
ATOM 649 N N . MET A 1 82 ? 14.225 -0.719 -13.992 1.00 90.62 82 MET A N 1
ATOM 650 C CA . MET A 1 82 ? 13.994 -1.898 -13.142 1.00 90.62 82 MET A CA 1
ATOM 651 C C . MET A 1 82 ? 14.640 -1.758 -11.754 1.00 90.62 82 MET A C 1
ATOM 653 O O . MET A 1 82 ? 13.973 -1.999 -10.749 1.00 90.62 82 MET A O 1
ATOM 657 N N . ILE A 1 83 ? 15.899 -1.312 -11.686 1.00 92.75 83 ILE A N 1
ATOM 658 C CA . ILE A 1 83 ? 16.606 -1.090 -10.413 1.00 92.75 83 ILE A CA 1
ATOM 659 C C . ILE A 1 83 ? 15.936 0.033 -9.611 1.00 92.75 83 ILE A C 1
ATOM 661 O O . ILE A 1 83 ? 15.717 -0.110 -8.408 1.00 92.75 83 ILE A O 1
ATOM 665 N N . SER A 1 84 ? 15.554 1.131 -10.271 1.00 92.81 84 SER A N 1
ATOM 666 C CA . SER A 1 84 ? 14.913 2.276 -9.608 1.00 92.81 84 SER A CA 1
ATOM 667 C C . SER A 1 84 ? 13.578 1.914 -8.939 1.00 92.81 84 SER A C 1
ATOM 669 O O . SER A 1 84 ? 13.239 2.448 -7.884 1.00 92.81 84 SER A O 1
ATOM 671 N N . LEU A 1 85 ? 12.844 0.955 -9.512 1.00 92.12 85 LEU A N 1
ATOM 672 C CA . LEU A 1 85 ? 11.549 0.498 -9.007 1.00 92.12 85 LEU A CA 1
ATOM 673 C C . LEU A 1 85 ? 11.662 -0.496 -7.847 1.00 92.12 85 LEU A C 1
ATOM 675 O O . LEU A 1 85 ? 10.660 -0.767 -7.184 1.00 92.12 85 LEU A O 1
ATOM 679 N N . GLN A 1 86 ? 12.853 -1.030 -7.568 1.00 89.44 86 GLN A N 1
ATOM 680 C CA . GLN A 1 86 ? 13.025 -2.112 -6.601 1.00 89.44 86 GLN A CA 1
ATOM 681 C C . GLN A 1 86 ? 12.602 -1.717 -5.182 1.00 89.44 86 GLN A C 1
ATOM 683 O O . GLN A 1 86 ? 11.968 -2.513 -4.489 1.00 89.44 86 GLN A O 1
ATOM 688 N N . VAL A 1 87 ? 12.880 -0.479 -4.763 1.00 87.00 87 VAL A N 1
ATOM 689 C CA . VAL A 1 87 ? 12.442 0.041 -3.456 1.00 87.00 87 VAL A CA 1
ATOM 690 C C . VAL A 1 87 ? 10.918 0.151 -3.401 1.00 87.00 87 VAL A C 1
ATOM 692 O O . VAL A 1 87 ? 10.304 -0.322 -2.445 1.00 87.00 87 VAL A O 1
ATOM 695 N N . SER A 1 88 ? 10.296 0.712 -4.440 1.00 82.38 88 SER A N 1
ATOM 696 C CA . SER A 1 88 ? 8.841 0.884 -4.524 1.00 82.38 88 SER A CA 1
ATOM 697 C C . SER A 1 88 ? 8.104 -0.452 -4.521 1.00 82.38 88 SER A C 1
ATOM 699 O O . SER A 1 88 ? 7.127 -0.606 -3.786 1.00 82.38 88 SER A O 1
ATOM 701 N N . LEU A 1 89 ? 8.602 -1.430 -5.281 1.00 86.50 89 LEU A N 1
ATOM 702 C CA . LEU A 1 89 ? 8.091 -2.798 -5.285 1.00 86.50 89 LEU A CA 1
ATOM 703 C C . LEU A 1 89 ? 8.244 -3.438 -3.909 1.00 86.50 89 LEU A C 1
ATOM 705 O O . LEU A 1 89 ? 7.275 -3.970 -3.384 1.00 86.50 89 LEU A O 1
ATOM 709 N N . HIS A 1 90 ? 9.427 -3.355 -3.294 1.00 83.38 90 HIS A N 1
ATOM 710 C CA . HIS A 1 90 ? 9.683 -4.002 -2.010 1.00 83.38 90 HIS A CA 1
ATOM 711 C C . HIS A 1 90 ? 8.815 -3.426 -0.886 1.00 83.38 90 HIS A C 1
ATOM 713 O O . HIS A 1 90 ? 8.169 -4.179 -0.160 1.00 83.38 90 HIS A O 1
ATOM 719 N N . LEU A 1 91 ? 8.754 -2.097 -0.761 1.00 80.12 91 LEU A N 1
ATOM 720 C CA . LEU A 1 91 ? 7.942 -1.436 0.259 1.00 80.12 91 LEU A CA 1
ATOM 721 C C . LEU A 1 91 ? 6.453 -1.698 0.027 1.00 80.12 91 LEU A C 1
ATOM 723 O O . LEU A 1 91 ? 5.771 -2.162 0.938 1.00 80.12 91 LEU A O 1
ATOM 727 N N . SER A 1 92 ? 5.952 -1.461 -1.187 1.00 82.31 92 SER A N 1
ATOM 728 C CA . SER A 1 92 ? 4.524 -1.628 -1.480 1.00 82.31 92 SER A CA 1
ATOM 729 C C . SER A 1 92 ? 4.097 -3.086 -1.350 1.00 82.31 92 SER A C 1
ATOM 731 O O . SER A 1 92 ? 3.046 -3.350 -0.781 1.00 82.31 92 SER A O 1
ATOM 733 N N . ASN A 1 93 ? 4.936 -4.039 -1.766 1.00 81.00 93 ASN A N 1
ATOM 734 C CA . ASN A 1 93 ? 4.697 -5.465 -1.562 1.00 81.00 93 ASN A CA 1
ATOM 735 C C . ASN A 1 93 ? 4.643 -5.806 -0.074 1.00 81.00 93 ASN A C 1
ATOM 737 O O . ASN A 1 93 ? 3.668 -6.397 0.383 1.00 81.00 93 ASN A O 1
ATOM 741 N N . ASN A 1 94 ? 5.639 -5.377 0.705 1.00 76.75 94 ASN A N 1
ATOM 742 C CA . ASN A 1 94 ? 5.660 -5.632 2.141 1.00 76.75 94 ASN A CA 1
ATOM 743 C C . ASN A 1 94 ? 4.425 -5.046 2.829 1.00 76.75 94 ASN A C 1
ATOM 745 O O . ASN A 1 94 ? 3.815 -5.732 3.636 1.00 76.75 94 ASN A O 1
ATOM 749 N N . PHE A 1 95 ? 4.006 -3.821 2.509 1.00 72.38 95 PHE A N 1
ATOM 750 C CA . PHE A 1 95 ? 2.858 -3.202 3.172 1.00 72.38 95 PHE A CA 1
ATOM 751 C C . PHE A 1 95 ? 1.499 -3.679 2.640 1.00 72.38 95 PHE A C 1
ATOM 753 O O . PHE A 1 95 ? 0.562 -3.770 3.432 1.00 72.38 95 PHE A O 1
ATOM 760 N N . ALA A 1 96 ? 1.376 -4.032 1.359 1.00 72.62 96 ALA A N 1
ATOM 761 C CA . ALA A 1 96 ? 0.142 -4.567 0.780 1.00 72.62 96 ALA A CA 1
ATOM 762 C C . ALA A 1 96 ? -0.121 -6.019 1.209 1.00 72.62 96 ALA A C 1
ATOM 764 O O . ALA A 1 96 ? -1.257 -6.359 1.546 1.00 72.62 96 ALA A O 1
ATOM 765 N N . PHE A 1 97 ? 0.929 -6.852 1.231 1.00 65.38 97 PHE A N 1
ATOM 766 C CA . PHE A 1 97 ? 0.862 -8.298 1.482 1.00 65.38 97 PHE A CA 1
ATOM 767 C C . PHE A 1 97 ? 1.306 -8.742 2.858 1.00 65.38 97 PHE A C 1
ATOM 769 O O . PHE A 1 97 ? 1.268 -9.937 3.167 1.00 65.38 97 PHE A O 1
ATOM 776 N N . SER A 1 98 ? 1.706 -7.807 3.709 1.00 57.72 98 SER A N 1
ATOM 777 C CA . SER A 1 98 ? 1.734 -8.052 5.135 1.00 57.72 98 SER A CA 1
ATOM 778 C C . SER A 1 98 ? 0.350 -8.593 5.530 1.00 57.72 98 SER A C 1
ATOM 780 O O . SER A 1 98 ? -0.581 -7.839 5.803 1.00 57.72 98 SER A O 1
ATOM 782 N N . LYS A 1 99 ? 0.235 -9.933 5.647 1.00 48.31 99 LYS A N 1
ATOM 783 C CA . LYS A 1 99 ? -0.773 -10.638 6.475 1.00 48.31 99 LYS A CA 1
ATOM 784 C C . LYS A 1 99 ? -0.852 -10.002 7.864 1.00 48.31 99 LYS A C 1
ATOM 786 O O . LYS A 1 99 ? -1.821 -10.149 8.594 1.00 48.31 99 LYS A O 1
ATOM 791 N N . SER A 1 100 ? 0.210 -9.287 8.199 1.00 41.91 100 SER A N 1
ATOM 792 C CA . SER A 1 100 ? 0.422 -8.459 9.342 1.00 41.91 100 SER A CA 1
ATOM 793 C C . SER A 1 100 ? 0.086 -6.975 9.201 1.00 41.91 100 SER A C 1
ATOM 795 O O . SER A 1 100 ? 0.559 -6.259 10.051 1.00 41.91 100 SER A O 1
ATOM 797 N N . HIS A 1 101 ? -0.655 -6.423 8.235 1.00 49.38 101 HIS A N 1
ATOM 798 C CA . HIS A 1 101 ? -1.070 -5.011 8.392 1.00 49.38 101 HIS A CA 1
ATOM 799 C C . HIS A 1 101 ? -2.199 -4.920 9.436 1.00 49.38 101 HIS A C 1
ATOM 801 O O . HIS A 1 101 ? -2.149 -4.085 10.338 1.00 49.38 101 HIS A O 1
ATOM 807 N N . SER A 1 102 ? -3.092 -5.918 9.453 1.00 47.22 102 SER A N 1
ATOM 808 C CA . SER A 1 102 ? -3.944 -6.229 10.609 1.00 47.22 102 SER A CA 1
ATOM 809 C C . SER A 1 102 ? -3.120 -6.690 11.822 1.00 47.22 102 SER A C 1
ATOM 811 O O . SER A 1 102 ? -3.312 -6.170 12.920 1.00 47.22 102 SER A O 1
ATOM 813 N N . LEU A 1 103 ? -2.137 -7.594 11.648 1.00 48.09 103 LEU A N 1
ATOM 814 C CA . LEU A 1 103 ? -1.264 -8.011 12.762 1.00 48.09 103 LEU A CA 1
ATOM 815 C C . LEU A 1 103 ? -0.302 -6.916 13.234 1.00 48.09 103 LEU A C 1
ATOM 817 O O . LEU A 1 103 ? 0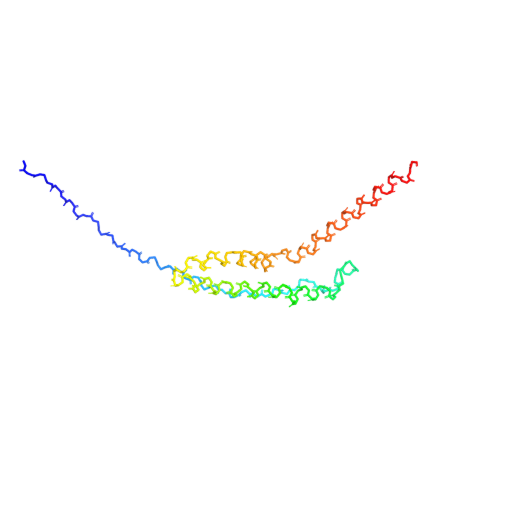.262 -7.082 14.296 1.00 48.09 103 LEU A O 1
ATOM 821 N N . PHE A 1 104 ? -0.063 -5.827 12.509 1.00 56.72 104 PHE A N 1
ATOM 822 C CA . PHE A 1 104 ? 0.869 -4.765 12.898 1.00 56.72 104 PHE A CA 1
ATOM 823 C C . PHE A 1 104 ? 0.196 -3.919 13.959 1.00 56.72 104 PHE A C 1
ATOM 825 O O . PHE A 1 104 ? 0.784 -3.716 15.015 1.00 56.72 104 PHE A O 1
ATOM 832 N N . LEU A 1 105 ? -1.075 -3.567 13.738 1.00 55.69 105 LEU A N 1
ATOM 833 C CA . LEU A 1 105 ? -1.950 -3.010 14.766 1.00 55.69 105 LEU A CA 1
ATOM 834 C C . LEU A 1 105 ? -2.066 -3.978 15.957 1.00 55.69 105 LEU A C 1
ATOM 836 O O . LEU A 1 105 ? -1.822 -3.586 17.092 1.00 55.69 105 LEU A O 1
ATOM 840 N N . LEU A 1 106 ? -2.303 -5.271 15.712 1.00 51.00 106 LEU A N 1
ATOM 841 C CA . LEU A 1 106 ? -2.384 -6.311 16.757 1.00 51.00 106 LEU A CA 1
ATOM 842 C C . LEU A 1 106 ? -1.059 -6.538 17.524 1.00 51.00 106 LEU A C 1
ATOM 844 O O . LEU A 1 106 ? -1.064 -6.798 18.726 1.00 51.00 106 LEU A O 1
ATOM 848 N N . LYS A 1 107 ? 0.093 -6.400 16.864 1.00 54.75 107 LYS A N 1
ATOM 849 C CA . LYS A 1 107 ? 1.437 -6.569 17.440 1.00 54.75 107 LYS A CA 1
ATOM 850 C C . LYS A 1 107 ? 1.886 -5.307 18.171 1.00 54.75 107 LYS A C 1
ATOM 852 O O . LYS A 1 107 ? 2.574 -5.421 19.184 1.00 54.75 107 LYS A O 1
ATOM 857 N N . LEU A 1 108 ? 1.437 -4.129 17.729 1.00 55.56 108 LEU A N 1
ATOM 858 C CA . LEU A 1 108 ? 1.471 -2.898 18.521 1.00 55.56 108 LEU A CA 1
ATOM 859 C C . LEU A 1 108 ? 0.627 -3.055 19.788 1.00 55.56 108 LEU A C 1
ATOM 861 O O . LEU A 1 108 ? 1.125 -2.740 20.859 1.00 55.56 108 LEU A O 1
ATOM 865 N N . LEU A 1 109 ? -0.578 -3.630 19.713 1.00 53.75 109 LEU A N 1
ATOM 866 C CA . LEU A 1 109 ? -1.422 -3.893 20.888 1.00 53.75 109 LEU A CA 1
ATOM 867 C C . LEU A 1 109 ? -0.792 -4.890 21.873 1.00 53.75 109 LEU A C 1
ATOM 869 O O . LEU A 1 109 ? -0.832 -4.654 23.081 1.00 53.75 109 LEU A O 1
ATOM 873 N N . GLN A 1 110 ? -0.167 -5.971 21.389 1.00 53.62 110 GLN A N 1
ATOM 874 C CA . GLN A 1 110 ? 0.614 -6.874 22.247 1.00 53.62 110 GLN A CA 1
ATOM 875 C C . GLN A 1 110 ? 1.786 -6.143 22.905 1.00 53.62 110 GLN A C 1
ATOM 877 O O . GLN A 1 110 ? 1.990 -6.296 24.105 1.00 53.62 110 GLN A O 1
ATOM 882 N N . LYS A 1 111 ? 2.523 -5.307 22.161 1.00 51.31 111 LYS A N 1
ATOM 883 C CA . LYS A 1 111 ? 3.601 -4.492 22.736 1.00 51.31 111 LYS A CA 1
ATOM 884 C C . LYS A 1 111 ? 3.084 -3.474 23.757 1.00 51.31 111 LYS A C 1
ATOM 886 O O . LYS A 1 111 ? 3.668 -3.384 24.825 1.00 51.31 111 LYS A O 1
ATOM 891 N N . ILE A 1 112 ? 1.985 -2.767 23.491 1.00 55.50 112 ILE A N 1
ATOM 892 C CA . ILE A 1 112 ? 1.409 -1.769 24.409 1.00 55.50 112 ILE A CA 1
ATOM 893 C C . ILE A 1 112 ? 0.901 -2.439 25.694 1.00 55.50 112 ILE A C 1
ATOM 895 O O . ILE A 1 112 ? 1.208 -1.960 26.782 1.00 55.50 112 ILE A O 1
ATOM 899 N N . LYS A 1 113 ? 0.197 -3.581 25.610 1.00 55.88 113 LYS A N 1
ATOM 900 C CA . LYS A 1 113 ? -0.187 -4.351 26.810 1.00 55.88 113 LYS A CA 1
ATOM 901 C C . LYS A 1 113 ? 1.036 -4.824 27.600 1.00 55.88 113 LYS A C 1
ATOM 903 O O . LYS A 1 113 ? 1.037 -4.723 28.822 1.00 55.88 113 LYS A O 1
ATOM 908 N N . VAL A 1 114 ? 2.069 -5.325 26.920 1.00 54.84 114 VAL A N 1
ATOM 909 C CA . VAL A 1 114 ? 3.285 -5.839 27.568 1.00 54.84 114 VAL A CA 1
ATOM 910 C C . VAL A 1 114 ? 4.089 -4.719 28.232 1.00 54.84 114 VAL A C 1
ATOM 912 O O . VAL A 1 114 ? 4.511 -4.888 29.372 1.00 54.84 114 VAL A O 1
ATOM 915 N N . GLU A 1 115 ? 4.271 -3.572 27.578 1.00 56.28 115 GLU A N 1
ATOM 916 C CA . GLU A 1 115 ? 5.006 -2.439 28.154 1.00 56.28 115 GLU A CA 1
ATOM 917 C C . GLU A 1 115 ? 4.227 -1.757 29.289 1.00 56.28 115 GLU A C 1
ATOM 919 O O . GLU A 1 115 ? 4.817 -1.450 30.326 1.00 56.28 115 GLU A O 1
ATOM 924 N N . ASN A 1 116 ? 2.897 -1.645 29.182 1.00 55.94 116 ASN A N 1
ATOM 925 C CA . ASN A 1 116 ? 2.069 -1.149 30.285 1.00 55.94 116 ASN A CA 1
ATOM 926 C C . ASN A 1 116 ? 2.062 -2.119 31.479 1.00 55.94 116 ASN A C 1
ATOM 928 O O . ASN A 1 116 ? 2.172 -1.670 32.616 1.00 55.94 116 ASN A O 1
ATOM 932 N N . CYS A 1 117 ? 2.015 -3.443 31.267 1.00 46.56 117 CYS A N 1
ATOM 933 C CA . CYS A 1 117 ? 2.156 -4.421 32.356 1.00 46.56 117 CYS A CA 1
ATOM 934 C C . CYS A 1 117 ? 3.542 -4.368 33.010 1.00 46.56 117 CYS A C 1
ATOM 936 O O . CYS A 1 117 ? 3.637 -4.459 34.232 1.00 46.56 117 CYS A O 1
ATOM 938 N N . LYS A 1 118 ? 4.620 -4.201 32.234 1.00 55.84 118 LYS A N 1
ATOM 939 C CA . LYS A 1 118 ? 5.980 -4.063 32.778 1.00 55.84 118 LYS A CA 1
ATOM 940 C C . LYS A 1 118 ? 6.123 -2.798 33.621 1.00 55.84 118 LYS A C 1
ATOM 942 O O . LYS A 1 118 ? 6.654 -2.879 34.727 1.00 55.84 118 LYS A O 1
ATOM 947 N N . GLN A 1 119 ? 5.615 -1.659 33.146 1.00 57.72 119 GLN A N 1
ATOM 948 C CA . GLN A 1 119 ? 5.613 -0.409 33.914 1.00 57.72 119 GLN A CA 1
ATOM 949 C C . GLN A 1 119 ? 4.761 -0.516 35.184 1.00 57.72 119 GLN A C 1
ATOM 951 O O . GLN A 1 119 ? 5.193 -0.059 36.239 1.00 57.72 119 GLN A O 1
ATOM 956 N N . TRP A 1 120 ? 3.602 -1.178 35.127 1.00 45.34 120 TRP A N 1
ATOM 957 C CA . TRP A 1 120 ? 2.741 -1.375 36.296 1.00 45.34 120 TRP A CA 1
ATOM 958 C C . TRP A 1 120 ? 3.372 -2.316 37.334 1.00 45.34 120 TRP A C 1
ATOM 960 O O . TRP A 1 120 ? 3.376 -2.006 38.520 1.00 45.34 120 TRP A O 1
ATOM 970 N N . ILE A 1 121 ? 3.998 -3.418 36.904 1.00 58.59 121 ILE A N 1
ATOM 971 C CA . ILE A 1 121 ? 4.735 -4.334 37.793 1.00 58.59 121 ILE A CA 1
ATOM 972 C C . ILE A 1 121 ? 5.940 -3.629 38.436 1.00 58.59 121 ILE A C 1
ATOM 974 O O . ILE A 1 121 ? 6.188 -3.822 39.624 1.00 58.59 121 ILE A O 1
ATOM 978 N N . MET A 1 122 ? 6.672 -2.796 37.689 1.00 58.16 122 MET A N 1
ATOM 979 C CA . MET A 1 122 ? 7.781 -1.991 38.225 1.00 58.16 122 MET A CA 1
ATOM 980 C C . MET A 1 122 ? 7.291 -0.951 39.247 1.00 58.16 122 MET A C 1
ATOM 982 O O . MET A 1 122 ? 7.897 -0.795 40.304 1.00 58.16 122 MET A O 1
ATOM 986 N N . LEU A 1 123 ? 6.166 -0.282 38.974 1.00 54.59 123 LEU A N 1
ATOM 987 C CA . LEU A 1 123 ? 5.563 0.703 39.879 1.00 54.59 123 LEU A CA 1
ATOM 988 C C . LEU A 1 123 ? 4.959 0.080 41.143 1.00 54.59 123 LEU A C 1
ATOM 990 O O . LEU A 1 123 ? 4.978 0.727 42.186 1.00 54.59 123 LEU A O 1
ATOM 994 N N . VAL A 1 124 ? 4.433 -1.145 41.074 1.00 61.62 124 VAL A N 1
ATOM 995 C CA . VAL A 1 124 ? 3.914 -1.875 42.244 1.00 61.62 124 VAL A CA 1
ATOM 996 C C . VAL A 1 124 ? 5.059 -2.411 43.103 1.00 61.62 124 VAL A C 1
ATOM 998 O O . VAL A 1 124 ? 5.015 -2.255 44.317 1.00 61.62 124 VAL A O 1
ATOM 1001 N N . LYS A 1 125 ? 6.121 -2.956 42.491 1.00 63.72 125 LYS A N 1
ATOM 1002 C CA . LYS A 1 125 ? 7.298 -3.462 43.222 1.00 63.72 125 LYS A CA 1
ATOM 1003 C C . LYS A 1 125 ? 8.073 -2.364 43.963 1.00 63.72 125 LYS A C 1
ATOM 1005 O O . LYS A 1 125 ? 8.594 -2.633 45.036 1.00 63.72 125 LYS A O 1
ATOM 1010 N N . ASN A 1 126 ? 8.102 -1.137 43.435 1.00 55.12 126 ASN A N 1
ATOM 1011 C CA . ASN A 1 126 ? 8.772 0.005 44.076 1.00 55.12 126 ASN A CA 1
ATOM 1012 C C . ASN A 1 126 ? 7.908 0.769 45.094 1.00 55.12 126 ASN A C 1
ATOM 1014 O O . ASN A 1 126 ? 8.407 1.700 45.717 1.00 55.12 126 ASN A O 1
ATOM 1018 N N . ARG A 1 127 ? 6.624 0.425 45.263 1.00 51.09 127 ARG A N 1
ATOM 1019 C CA . ARG A 1 127 ? 5.720 1.102 46.216 1.00 51.09 127 ARG A CA 1
ATOM 1020 C C . ARG A 1 127 ? 5.501 0.306 47.510 1.00 51.09 127 ARG A C 1
ATOM 1022 O O . ARG A 1 127 ? 4.763 0.750 48.380 1.00 51.09 127 ARG A O 1
ATOM 1029 N N . SER A 1 128 ? 6.128 -0.864 47.614 1.00 53.28 128 SER A N 1
ATOM 1030 C CA . SER A 1 128 ? 6.075 -1.780 48.758 1.00 53.28 128 SER A CA 1
ATOM 1031 C C . SER A 1 128 ? 7.431 -1.936 49.468 1.00 53.28 128 SER A C 1
ATOM 1033 O O . SER A 1 128 ? 7.698 -3.001 50.020 1.00 53.28 128 SER A O 1
ATOM 1035 N N . SER A 1 129 ? 8.283 -0.902 49.431 1.00 50.59 129 SER A N 1
ATOM 1036 C CA . SER A 1 129 ? 9.510 -0.795 50.250 1.00 50.59 129 SER A CA 1
ATOM 1037 C C . SER A 1 129 ? 9.463 0.480 51.076 1.00 50.59 129 SER A C 1
ATOM 1039 O O . SER A 1 129 ? 8.996 1.493 50.506 1.00 50.59 129 SER A O 1
#

Foldseek 3Di:
DDDDDDDDDDPPPVPPPPPPPPPDDQADQDDDPDQLCPPPPVDDSVNSCCCRVPVLRVLSVLLRVLVVQLVVCVVVVPVVSNVVSPVSNVVSCCSNVPPCVVVVVVVVVVVVVVVVVVVVVVVVVVVPD

Radius of gyration: 27.52 Å; chains: 1; bounding box: 66×43×92 Å

pLDDT: mean 71.85, std 18.8, range [38.53, 95.31]

InterPro domains:
  IPR001189 Manganese/iron superoxide dismutase [PR01703] (30-41)
  IPR001189 Manganese/iron superoxide dismutase [PR01703] (51-64)
  IPR001189 Manganese/iron superoxide dismutase [PR01703] (92-105)
  I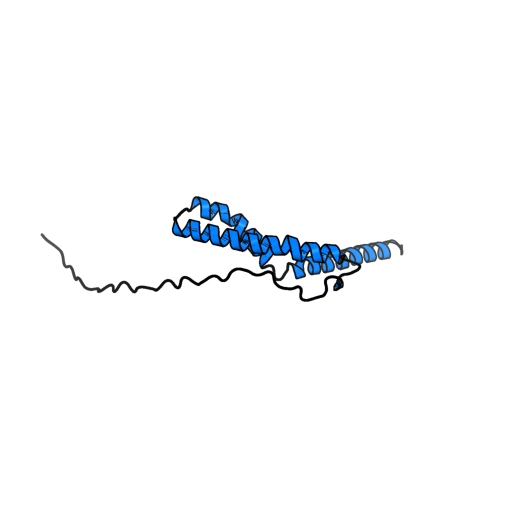PR019831 Manganese/iron superoxide dismutase, N-terminal [PF00081] (26-106)
  IPR036324 Manganese/iron superoxide dismutase, N-terminal domain superfamily [G3DSA:1.10.287.990] (44-108)
  IPR036324 Manganese/iron superoxide dismutase, N-terminal domain superfamily [SSF46609] (20-104)
  IPR050265 Iron/Manganese Superoxide Dismutase [PTHR11404] (18-108)

Organism: Schistosoma japonicum (NCBI:txid6182)

Sequence (129 aa):
MVFRSSMSLVHILRSSVLRNYGVRFKHTLPPLPYDTSALEPVISKEIMQLHHSKHHAAYVNNLNIAEEQFADAMSKSDVTKMISLQVSLHLSNNFAFSKSHSLFLLKLLQKIKVENCKQWIMLVKNRSS